Protein AF-A0A4T0UXB7-F1 (afdb_monomer_lite)

Structure (mmCIF, N/CA/C/O backbone):
data_AF-A0A4T0UXB7-F1
#
_entry.id   AF-A0A4T0UXB7-F1
#
loop_
_atom_site.group_PDB
_atom_site.id
_atom_site.type_symbol
_atom_site.label_atom_id
_atom_site.label_alt_id
_atom_site.label_comp_id
_atom_site.label_asym_id
_atom_site.label_entity_id
_atom_site.label_seq_id
_atom_site.pdbx_PDB_ins_code
_atom_site.Cartn_x
_atom_site.Cartn_y
_atom_site.Cartn_z
_atom_site.occupancy
_atom_site.B_iso_or_equiv
_atom_site.auth_seq_id
_atom_site.auth_comp_id
_atom_site.auth_asym_id
_atom_site.auth_atom_id
_atom_site.pdbx_PDB_model_num
ATOM 1 N N . MET A 1 1 ? 4.592 -19.552 -21.375 1.00 47.28 1 MET A N 1
ATOM 2 C CA . MET A 1 1 ? 4.824 -18.118 -21.089 1.00 47.28 1 MET A CA 1
ATOM 3 C C . MET A 1 1 ? 3.516 -17.371 -21.301 1.00 47.28 1 MET A C 1
ATOM 5 O O . MET A 1 1 ? 3.056 -17.375 -22.436 1.00 47.28 1 MET A O 1
ATOM 9 N N . PRO A 1 2 ? 2.851 -16.880 -20.234 1.00 45.44 2 PRO A N 1
ATOM 10 C CA . PRO A 1 2 ? 2.525 -15.444 -20.193 1.00 45.44 2 PRO A CA 1
ATOM 11 C C . PRO A 1 2 ? 2.318 -14.901 -18.752 1.00 45.44 2 PRO A C 1
ATOM 13 O O . PRO A 1 2 ? 1.207 -14.559 -18.364 1.00 45.44 2 PRO A O 1
ATOM 16 N N . LEU A 1 3 ? 3.371 -14.822 -17.933 1.00 46.00 3 LEU A N 1
ATOM 17 C CA . LEU A 1 3 ? 3.327 -14.115 -16.633 1.00 46.00 3 LEU A CA 1
ATOM 18 C C . LEU A 1 3 ? 3.992 -12.726 -16.695 1.00 46.00 3 LEU A C 1
ATOM 20 O O . LEU A 1 3 ? 3.664 -11.848 -15.905 1.00 46.00 3 LEU A O 1
ATOM 24 N N . CYS A 1 4 ? 4.844 -12.481 -17.695 1.00 43.25 4 CYS A N 1
ATOM 25 C CA . CYS A 1 4 ? 5.608 -11.235 -17.833 1.00 43.25 4 CYS A CA 1
ATOM 26 C C . CYS A 1 4 ? 4.783 -10.018 -18.296 1.00 43.25 4 CYS A C 1
ATOM 28 O O . CYS A 1 4 ? 5.273 -8.898 -18.224 1.00 43.25 4 CYS A O 1
ATOM 30 N N . LEU A 1 5 ? 3.538 -10.203 -18.748 1.00 38.72 5 LEU A N 1
ATOM 31 C CA . LEU A 1 5 ? 2.702 -9.112 -19.271 1.00 38.72 5 LEU A CA 1
ATOM 32 C C . LEU A 1 5 ? 1.787 -8.458 -18.226 1.00 38.72 5 LEU A C 1
ATOM 34 O O . LEU A 1 5 ? 1.265 -7.383 -18.486 1.00 38.72 5 LEU A O 1
ATOM 38 N N . ARG A 1 6 ? 1.601 -9.052 -17.040 1.00 50.66 6 ARG A N 1
ATOM 39 C CA . ARG A 1 6 ? 0.646 -8.524 -16.043 1.00 50.66 6 ARG A CA 1
ATOM 40 C C . ARG A 1 6 ? 1.186 -7.359 -15.212 1.00 50.66 6 ARG A C 1
ATOM 42 O O . ARG A 1 6 ? 0.409 -6.575 -14.688 1.00 50.66 6 ARG A O 1
ATOM 49 N N . VAL A 1 7 ? 2.505 -7.211 -15.124 1.00 49.81 7 VAL A N 1
ATOM 50 C CA . VAL A 1 7 ? 3.135 -6.288 -14.163 1.00 49.81 7 VAL A CA 1
ATOM 51 C C . VAL A 1 7 ? 3.379 -4.903 -14.770 1.00 49.81 7 VAL A C 1
ATOM 53 O O . VAL A 1 7 ? 3.290 -3.894 -14.078 1.00 49.81 7 VAL A O 1
ATOM 56 N N . LEU A 1 8 ? 3.598 -4.823 -16.085 1.00 43.84 8 LEU A N 1
ATOM 57 C CA . LEU A 1 8 ? 3.808 -3.553 -16.797 1.00 43.84 8 LEU A CA 1
ATOM 58 C C . LEU A 1 8 ? 2.511 -2.763 -17.058 1.00 43.84 8 LEU A C 1
ATOM 60 O O . LEU A 1 8 ? 2.559 -1.637 -17.544 1.00 43.84 8 LEU A O 1
ATOM 64 N N . LEU A 1 9 ? 1.351 -3.327 -16.712 1.00 46.00 9 LEU A N 1
ATOM 65 C CA . LEU A 1 9 ? 0.029 -2.758 -16.984 1.00 46.00 9 LEU A CA 1
ATOM 66 C C . LEU A 1 9 ? -0.631 -2.104 -15.764 1.00 46.00 9 LEU A C 1
ATOM 68 O O . LEU A 1 9 ? -1.806 -1.780 -15.828 1.00 46.00 9 LEU A O 1
ATOM 72 N N . VAL A 1 10 ? 0.063 -1.874 -14.649 1.00 49.47 10 VAL A N 1
ATOM 73 C CA . VAL A 1 10 ? -0.599 -1.241 -13.490 1.00 49.47 10 VAL A CA 1
ATOM 74 C C . VAL A 1 10 ? -0.512 0.288 -13.546 1.00 49.47 10 VAL A C 1
ATOM 76 O O . VAL A 1 10 ? -1.464 0.958 -13.174 1.00 49.47 10 VAL A O 1
ATOM 79 N N . THR A 1 11 ? 0.550 0.879 -14.103 1.00 48.69 11 THR A N 1
ATOM 80 C CA . THR A 1 11 ? 0.697 2.350 -14.160 1.00 48.69 11 THR A CA 1
ATOM 81 C C . THR A 1 11 ? 0.177 2.982 -15.455 1.00 48.69 11 THR A C 1
ATOM 83 O O . THR A 1 11 ? -0.347 4.092 -15.413 1.00 48.69 11 THR A O 1
ATOM 86 N N . GLY A 1 12 ? 0.249 2.281 -16.594 1.00 40.56 12 GLY A N 1
ATOM 87 C CA . GLY A 1 12 ? -0.284 2.759 -17.881 1.00 40.56 12 GLY A CA 1
ATOM 88 C C . GLY A 1 12 ? -1.765 2.436 -18.127 1.00 40.56 12 GLY A C 1
ATOM 89 O O . GLY A 1 12 ? -2.433 3.148 -18.873 1.00 40.56 12 GLY A O 1
ATOM 90 N N . LEU A 1 13 ? -2.307 1.393 -17.485 1.00 42.72 13 LEU A N 1
ATOM 91 C CA . LEU A 1 13 ? -3.689 0.943 -17.705 1.00 42.72 13 LEU A CA 1
ATOM 92 C C . LEU A 1 13 ? -4.706 1.585 -16.750 1.00 42.72 13 LEU A C 1
ATOM 94 O O . LEU A 1 13 ? -5.899 1.544 -17.031 1.00 42.72 13 LEU A O 1
ATOM 98 N N . LEU A 1 14 ? -4.270 2.249 -15.673 1.00 45.97 14 LEU A N 1
ATOM 99 C CA . LEU A 1 14 ? -5.169 3.018 -14.796 1.00 45.97 14 LEU A CA 1
ATOM 100 C C . LEU A 1 14 ? -5.826 4.218 -15.507 1.00 45.97 14 LEU A C 1
ATOM 102 O O . LEU A 1 14 ? -6.844 4.718 -15.035 1.00 45.97 14 LEU A O 1
ATOM 106 N N . ALA A 1 15 ? -5.279 4.660 -16.646 1.00 45.16 15 ALA A N 1
ATOM 107 C CA . ALA A 1 15 ? -5.849 5.724 -17.478 1.00 45.16 15 ALA A CA 1
ATOM 108 C C . ALA A 1 15 ? -6.762 5.213 -18.615 1.00 45.16 15 ALA A C 1
ATOM 110 O O . ALA A 1 15 ? -7.450 6.017 -19.241 1.00 45.16 15 ALA A O 1
ATOM 111 N N . ALA A 1 16 ? -6.772 3.902 -18.893 1.00 43.28 16 ALA A N 1
ATOM 112 C CA . ALA A 1 16 ? -7.475 3.303 -20.036 1.00 43.28 16 ALA A CA 1
ATOM 113 C C . ALA A 1 16 ? -8.444 2.165 -19.660 1.00 43.28 16 ALA A C 1
ATOM 115 O O . ALA A 1 16 ? -9.108 1.612 -20.536 1.00 43.28 16 ALA A O 1
ATOM 116 N N . LEU A 1 17 ? -8.556 1.814 -18.375 1.00 40.75 17 LEU A N 1
ATOM 117 C CA . LEU A 1 17 ? -9.583 0.892 -17.895 1.00 40.75 17 LEU A CA 1
ATOM 118 C C . LEU A 1 17 ? -10.962 1.571 -17.987 1.00 40.75 17 LEU A C 1
ATOM 120 O O . LEU A 1 17 ? -11.148 2.658 -17.431 1.00 40.75 17 LEU A O 1
ATOM 124 N N . PRO A 1 18 ? -11.944 0.970 -18.687 1.00 39.47 18 PRO A N 1
ATOM 125 C CA . PRO A 1 18 ? -13.293 1.509 -18.731 1.00 39.47 18 PRO A CA 1
ATOM 126 C C . PRO A 1 18 ? -13.839 1.586 -17.303 1.00 39.47 18 PRO A C 1
ATOM 128 O O . PRO A 1 18 ? -13.774 0.622 -16.546 1.00 39.47 18 PRO A O 1
ATOM 131 N N . ALA A 1 19 ? -14.393 2.742 -16.948 1.00 44.84 19 ALA A N 1
ATOM 132 C CA . ALA A 1 19 ? -14.916 3.089 -15.627 1.00 44.84 19 ALA A CA 1
ATOM 133 C C . ALA A 1 19 ? -16.183 2.297 -15.211 1.00 44.84 19 ALA A C 1
ATOM 135 O O . ALA A 1 19 ? -17.164 2.891 -14.767 1.00 44.8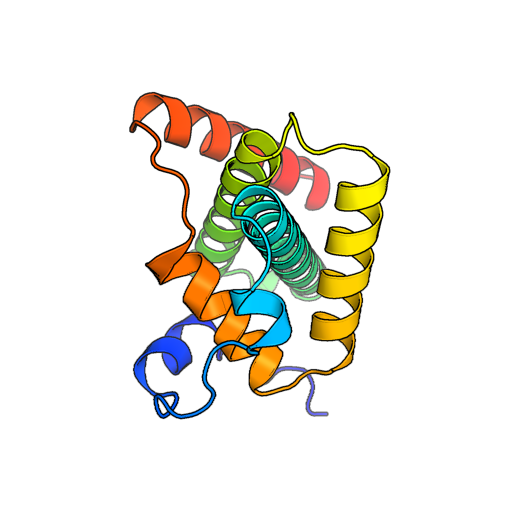4 19 ALA A O 1
ATOM 136 N N . ARG A 1 20 ? -16.223 0.972 -15.412 1.00 45.03 20 ARG A N 1
ATOM 137 C CA . ARG A 1 20 ? -17.450 0.160 -15.313 1.00 45.03 20 ARG A CA 1
ATOM 138 C C . ARG A 1 20 ? -17.427 -1.008 -14.332 1.00 45.03 20 ARG A C 1
ATOM 140 O O . ARG A 1 20 ? -18.492 -1.572 -14.108 1.00 45.03 20 ARG A O 1
ATOM 147 N N . ALA A 1 21 ? -16.308 -1.319 -13.683 1.00 54.66 21 ALA A N 1
ATOM 148 C CA . ALA A 1 21 ? -16.362 -2.084 -12.441 1.00 54.66 21 ALA A CA 1
ATOM 149 C C . ALA A 1 21 ? -16.473 -1.081 -11.288 1.00 54.66 21 ALA A C 1
ATOM 151 O O . ALA A 1 21 ? -15.508 -0.415 -10.914 1.00 54.66 21 ALA A O 1
ATOM 152 N N . GLY A 1 22 ? -17.693 -0.888 -10.782 1.00 63.94 22 GLY A N 1
ATOM 153 C CA . GLY A 1 22 ? -17.881 -0.160 -9.533 1.00 63.94 22 GLY A CA 1
ATOM 154 C C . GLY A 1 22 ? -17.127 -0.877 -8.416 1.00 63.94 22 GLY A C 1
ATOM 155 O O . GLY A 1 22 ? -17.040 -2.101 -8.411 1.00 63.94 22 GLY A O 1
ATOM 156 N N . VAL A 1 23 ? -16.585 -0.116 -7.466 1.00 73.88 23 VAL A N 1
ATOM 157 C CA . VAL A 1 23 ? -16.043 -0.687 -6.227 1.00 73.88 23 VAL A CA 1
ATOM 158 C C . VAL A 1 23 ? -17.093 -1.635 -5.630 1.00 73.88 23 VAL A C 1
ATOM 160 O O . VAL A 1 23 ? -18.240 -1.191 -5.494 1.00 73.88 23 VAL A O 1
ATOM 163 N N . PRO A 1 24 ? -16.745 -2.889 -5.273 1.00 81.25 24 PRO A N 1
ATOM 164 C CA . PRO A 1 24 ? -17.712 -3.851 -4.756 1.00 81.25 24 PRO A CA 1
ATOM 165 C C . PRO A 1 24 ? -18.549 -3.240 -3.634 1.00 81.25 24 PRO A C 1
ATOM 167 O O . PRO A 1 24 ? -18.005 -2.631 -2.708 1.00 81.25 24 PRO A O 1
ATOM 170 N N . SER A 1 25 ? -19.874 -3.384 -3.706 1.00 79.56 25 SER A N 1
ATOM 171 C CA . SER A 1 25 ? -20.793 -2.782 -2.729 1.00 79.56 25 SER A CA 1
ATOM 172 C C . SER A 1 25 ? -20.483 -3.242 -1.302 1.00 79.56 25 SER A C 1
ATOM 174 O O . SER A 1 25 ? -20.525 -2.433 -0.376 1.00 79.56 25 SER A O 1
ATOM 176 N N . ALA A 1 26 ? -20.074 -4.506 -1.146 1.00 83.50 26 ALA A N 1
ATOM 177 C CA . ALA A 1 26 ? -19.622 -5.077 0.117 1.00 83.50 26 ALA A CA 1
ATOM 178 C C . ALA A 1 26 ? -18.427 -4.315 0.708 1.00 83.50 26 ALA A C 1
ATOM 180 O O . ALA A 1 26 ? -18.443 -4.007 1.895 1.00 83.50 26 ALA A O 1
ATOM 181 N N . PHE A 1 27 ? -17.433 -3.947 -0.108 1.00 88.44 27 PHE A N 1
ATOM 182 C CA . PHE A 1 27 ? -16.299 -3.123 0.320 1.00 88.44 27 PHE A CA 1
ATOM 183 C C . PHE A 1 27 ? -16.708 -1.672 0.570 1.00 88.44 27 PHE A C 1
ATOM 185 O O . PHE A 1 27 ? -16.308 -1.062 1.561 1.00 88.44 27 PHE A O 1
ATOM 192 N N . ALA A 1 28 ? -17.539 -1.109 -0.308 1.00 86.31 28 ALA A N 1
ATOM 193 C CA . ALA A 1 28 ? -18.018 0.262 -0.192 1.00 86.31 28 ALA A CA 1
ATOM 194 C C . ALA A 1 28 ? -18.835 0.497 1.092 1.00 86.31 28 ALA A C 1
ATOM 196 O O . ALA A 1 28 ? -18.791 1.605 1.631 1.00 86.31 28 ALA A O 1
ATOM 197 N N . ALA A 1 29 ? -19.518 -0.526 1.610 1.00 88.88 29 ALA A N 1
ATOM 198 C CA . ALA A 1 29 ? -20.279 -0.469 2.856 1.00 88.88 29 ALA A CA 1
ATOM 199 C C . ALA A 1 29 ? -19.410 -0.524 4.130 1.00 88.88 29 ALA A C 1
ATOM 201 O O . ALA A 1 29 ? -19.883 -0.145 5.198 1.00 88.88 29 ALA A O 1
ATOM 202 N N . GLN A 1 30 ? -18.145 -0.951 4.035 1.00 91.06 30 GLN A N 1
ATOM 203 C CA . GLN A 1 30 ? -17.263 -1.089 5.199 1.00 91.06 30 GLN A CA 1
ATOM 204 C C . GLN A 1 30 ? -16.873 0.266 5.808 1.00 91.06 30 GLN A C 1
ATOM 206 O O . GLN A 1 30 ? -16.824 1.284 5.098 1.00 91.06 30 GLN A O 1
ATOM 211 N N . PRO A 1 31 ? -16.544 0.320 7.109 1.00 90.88 31 PRO A N 1
ATOM 212 C CA . PRO A 1 31 ? -16.071 1.551 7.727 1.00 90.88 31 PRO A CA 1
ATOM 213 C C . PRO A 1 31 ? -14.714 1.97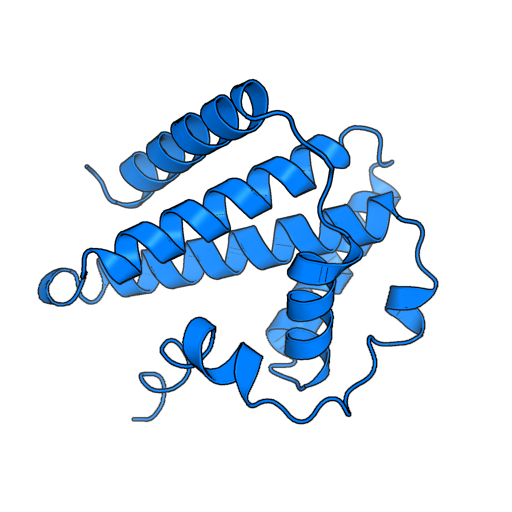4 7.133 1.00 90.88 31 PRO A C 1
ATOM 215 O O . PRO A 1 31 ? -13.939 1.155 6.636 1.00 90.88 31 PRO A O 1
ATOM 218 N N . LEU A 1 32 ? -14.414 3.276 7.165 1.00 90.06 32 LEU A N 1
ATOM 219 C CA . LEU A 1 32 ? -13.176 3.825 6.589 1.00 90.06 32 LEU A CA 1
ATOM 220 C C . LEU A 1 32 ? -11.884 3.139 7.089 1.00 90.06 32 LEU A C 1
ATOM 222 O O . LEU A 1 32 ? -11.046 2.837 6.241 1.00 90.06 32 LEU A O 1
ATOM 226 N N . PRO A 1 33 ? -11.720 2.827 8.390 1.00 91.25 33 PRO A N 1
ATOM 227 C CA . PRO A 1 33 ? -10.507 2.174 8.882 1.00 91.25 33 PRO A CA 1
ATOM 228 C C . PRO A 1 33 ? -10.311 0.776 8.277 1.00 91.25 33 PRO A C 1
ATOM 230 O O . PRO A 1 33 ? -9.196 0.395 7.936 1.00 91.25 33 PRO A O 1
ATOM 233 N N . PHE A 1 34 ? -11.400 0.029 8.056 1.00 93.06 34 PHE A N 1
ATOM 234 C CA . PHE A 1 34 ? -11.349 -1.258 7.359 1.00 93.06 34 PHE A CA 1
ATOM 235 C C . PHE A 1 34 ? -10.862 -1.076 5.917 1.00 93.06 34 PHE A C 1
ATOM 237 O O . PHE A 1 34 ? -9.935 -1.754 5.480 1.00 93.06 34 PHE A O 1
ATOM 244 N N . LYS A 1 35 ? -11.445 -0.117 5.183 1.00 93.06 35 LYS A N 1
ATOM 245 C CA . LYS A 1 35 ? -11.050 0.177 3.795 1.00 93.06 35 LYS A CA 1
ATOM 246 C C . LYS A 1 35 ? -9.577 0.553 3.703 1.00 93.06 35 LYS A C 1
ATOM 248 O O . LYS A 1 35 ? -8.873 0.048 2.838 1.00 93.06 35 LYS A O 1
ATOM 253 N N . GLN A 1 36 ? -9.108 1.409 4.610 1.00 93.19 36 GLN A N 1
ATOM 254 C CA . GLN A 1 36 ? -7.710 1.821 4.677 1.00 93.19 36 GLN A CA 1
ATOM 255 C C . GLN A 1 36 ? -6.784 0.643 4.991 1.00 93.19 36 GLN A C 1
ATOM 257 O O . GLN A 1 36 ? -5.717 0.555 4.390 1.00 93.19 36 GLN A O 1
ATOM 262 N N . ARG A 1 37 ? -7.207 -0.305 5.837 1.00 94.56 37 ARG A N 1
ATOM 263 C CA . ARG A 1 37 ? -6.406 -1.495 6.161 1.00 94.56 37 ARG A CA 1
ATOM 264 C C . ARG A 1 37 ? -6.252 -2.371 4.927 1.00 94.56 37 ARG A C 1
ATOM 266 O O . ARG A 1 37 ? -5.128 -2.716 4.584 1.00 94.56 37 ARG A O 1
ATOM 273 N N . VAL A 1 38 ? -7.355 -2.647 4.227 1.00 94.19 38 VAL A N 1
ATOM 274 C CA . VAL A 1 38 ? -7.339 -3.372 2.946 1.00 94.19 38 VAL A CA 1
ATOM 275 C C . VAL A 1 38 ? -6.414 -2.677 1.948 1.00 94.19 38 VAL A C 1
ATOM 277 O O . VAL A 1 38 ? -5.537 -3.324 1.392 1.00 94.19 38 VAL A O 1
ATOM 280 N N . CYS A 1 39 ? -6.538 -1.359 1.766 1.00 94.00 39 CYS A N 1
ATOM 281 C CA . CYS A 1 39 ? -5.656 -0.603 0.876 1.00 94.00 39 CYS A CA 1
ATOM 282 C C . CYS A 1 39 ? -4.172 -0.759 1.244 1.00 94.00 39 CYS A C 1
ATOM 284 O O . CYS A 1 39 ? -3.346 -0.979 0.362 1.00 94.00 39 CYS A O 1
ATOM 286 N N . GLY A 1 40 ? -3.838 -0.686 2.536 1.00 93.81 40 GLY A N 1
ATOM 287 C CA . GLY A 1 40 ? -2.473 -0.882 3.018 1.00 93.81 40 GLY A CA 1
ATOM 288 C C . GLY A 1 40 ? -1.929 -2.276 2.718 1.00 93.81 40 GLY A C 1
ATOM 289 O O . GLY A 1 40 ? -0.794 -2.398 2.263 1.00 93.81 40 GLY A O 1
ATOM 290 N N . MET A 1 41 ? -2.754 -3.311 2.900 1.00 94.38 41 MET A N 1
ATOM 291 C CA . MET A 1 41 ? -2.394 -4.697 2.585 1.00 94.38 41 MET A CA 1
ATOM 292 C C . MET A 1 41 ? -2.152 -4.900 1.084 1.00 94.38 41 MET A C 1
ATOM 294 O O . MET A 1 41 ? -1.107 -5.424 0.711 1.00 94.38 41 MET A O 1
ATOM 298 N N . LEU A 1 42 ? -3.050 -4.400 0.226 1.00 92.62 42 LEU A N 1
ATOM 299 C CA . LEU A 1 42 ? -2.908 -4.523 -1.231 1.00 92.62 42 LEU A CA 1
ATOM 300 C C . LEU A 1 42 ? -1.625 -3.841 -1.734 1.00 92.62 42 LEU A C 1
ATOM 302 O O . LEU A 1 42 ? -0.905 -4.387 -2.566 1.00 92.62 42 LEU A O 1
ATOM 306 N N . PHE A 1 43 ? -1.292 -2.652 -1.218 1.00 92.25 43 PHE A N 1
ATOM 307 C CA . PHE A 1 43 ? -0.044 -1.980 -1.595 1.00 92.25 43 PHE A CA 1
ATOM 308 C C . PHE A 1 43 ? 1.206 -2.678 -1.056 1.00 92.25 43 PHE A C 1
ATOM 310 O O . PHE A 1 43 ? 2.240 -2.665 -1.731 1.00 92.25 43 PHE A O 1
ATOM 317 N N . ALA A 1 44 ? 1.118 -3.306 0.119 1.00 90.94 44 ALA A N 1
ATOM 318 C CA . ALA A 1 44 ? 2.204 -4.115 0.655 1.00 90.94 44 ALA A CA 1
ATOM 319 C C . ALA A 1 44 ? 2.477 -5.333 -0.241 1.00 90.94 44 ALA A C 1
ATOM 321 O O . ALA A 1 44 ? 3.639 -5.584 -0.572 1.00 90.94 44 ALA A O 1
ATOM 322 N N . ASP A 1 45 ? 1.438 -6.041 -0.699 1.00 90.69 45 ASP A N 1
ATOM 323 C CA . ASP A 1 45 ? 1.623 -7.182 -1.600 1.00 90.69 45 ASP A CA 1
ATOM 324 C C . ASP A 1 45 ? 2.104 -6.751 -2.991 1.00 90.69 45 ASP A C 1
ATOM 326 O O . ASP A 1 45 ? 3.069 -7.324 -3.498 1.00 90.69 45 ASP A O 1
ATOM 330 N N . ILE A 1 46 ? 1.550 -5.679 -3.576 1.00 89.25 46 ILE A N 1
ATOM 331 C CA . ILE A 1 46 ? 2.062 -5.105 -4.836 1.00 89.25 46 ILE A CA 1
ATOM 332 C C . ILE A 1 46 ? 3.562 -4.805 -4.713 1.00 89.25 46 ILE A C 1
ATOM 334 O O . ILE A 1 46 ? 4.346 -5.178 -5.590 1.00 89.25 46 ILE A O 1
ATOM 338 N N . SER A 1 47 ? 3.978 -4.169 -3.615 1.00 88.19 47 SER A N 1
ATOM 339 C CA . SER A 1 47 ? 5.390 -3.883 -3.356 1.00 88.19 47 SER A CA 1
ATOM 340 C C . SER A 1 47 ? 6.213 -5.171 -3.255 1.00 88.19 47 SER A C 1
ATOM 342 O O . SER A 1 47 ? 7.268 -5.285 -3.882 1.00 88.19 47 SER A O 1
ATOM 344 N N . ALA A 1 48 ? 5.727 -6.174 -2.519 1.00 88.25 48 ALA A N 1
ATOM 345 C CA . ALA A 1 48 ? 6.401 -7.461 -2.373 1.00 88.25 48 ALA A CA 1
ATOM 346 C C . ALA A 1 48 ? 6.523 -8.211 -3.712 1.00 88.25 48 ALA A C 1
ATOM 348 O O . ALA A 1 48 ? 7.572 -8.784 -4.008 1.00 88.25 48 ALA A O 1
ATOM 349 N N . GLN A 1 49 ? 5.491 -8.187 -4.559 1.00 87.88 49 GLN A N 1
ATOM 350 C CA . GLN A 1 49 ? 5.528 -8.741 -5.914 1.00 87.88 49 GLN A CA 1
ATOM 351 C C . GLN A 1 49 ? 6.596 -8.057 -6.770 1.00 87.88 49 GLN A C 1
ATOM 353 O O . GLN A 1 49 ? 7.384 -8.737 -7.431 1.00 87.88 49 GLN A O 1
ATOM 358 N N . GLN A 1 50 ? 6.662 -6.725 -6.735 1.00 86.88 50 GLN A N 1
ATOM 359 C CA . GLN A 1 50 ? 7.655 -5.961 -7.488 1.00 86.88 50 GLN A CA 1
ATOM 360 C C . GLN A 1 50 ? 9.084 -6.257 -7.014 1.00 86.88 50 GLN A C 1
ATOM 362 O O . GLN A 1 50 ? 9.964 -6.471 -7.846 1.00 86.88 50 GLN A O 1
ATOM 367 N N . VAL A 1 51 ? 9.306 -6.381 -5.701 1.00 87.56 51 VAL A N 1
ATOM 368 C CA . VAL A 1 51 ? 10.584 -6.843 -5.129 1.00 87.56 51 VAL A CA 1
ATOM 369 C C . VAL A 1 51 ? 10.935 -8.248 -5.616 1.00 87.56 51 VAL A C 1
ATOM 371 O O . VAL A 1 51 ? 12.060 -8.481 -6.061 1.00 87.56 51 VAL A O 1
ATOM 374 N N . ARG A 1 52 ? 9.992 -9.202 -5.560 1.00 88.69 52 ARG A N 1
ATOM 375 C CA . ARG A 1 52 ? 10.218 -10.577 -6.043 1.00 88.69 52 ARG A CA 1
ATOM 376 C C . ARG A 1 52 ? 10.655 -10.577 -7.507 1.00 88.69 52 ARG A C 1
ATOM 378 O O . ARG A 1 52 ? 11.610 -11.264 -7.861 1.00 88.69 52 ARG A O 1
ATOM 385 N N . LEU A 1 53 ? 9.998 -9.775 -8.341 1.00 84.81 53 LEU A N 1
ATOM 386 C CA . LEU A 1 53 ? 10.331 -9.640 -9.758 1.00 84.81 53 LEU A CA 1
ATOM 387 C C . LEU A 1 53 ? 11.689 -8.975 -9.983 1.00 84.81 53 LEU A C 1
ATOM 389 O O . LEU A 1 53 ? 12.444 -9.439 -10.838 1.00 84.81 53 LEU A O 1
ATOM 393 N N . ALA A 1 54 ? 12.020 -7.943 -9.202 1.00 86.50 54 ALA A N 1
ATOM 394 C CA . ALA A 1 54 ? 13.321 -7.283 -9.238 1.00 86.50 54 ALA A CA 1
ATOM 395 C C . ALA A 1 54 ? 14.454 -8.255 -8.879 1.00 86.50 54 ALA A C 1
ATOM 397 O O . ALA A 1 54 ? 15.457 -8.314 -9.584 1.00 86.50 54 ALA A O 1
ATOM 398 N N . ARG A 1 55 ? 14.266 -9.088 -7.847 1.00 85.44 55 ARG A N 1
ATOM 399 C CA . ARG A 1 55 ? 15.221 -10.146 -7.474 1.00 85.44 55 ARG A CA 1
ATOM 400 C C . ARG A 1 55 ? 15.400 -11.197 -8.568 1.00 85.44 55 ARG A C 1
ATOM 402 O O . ARG A 1 55 ? 16.504 -11.690 -8.766 1.00 85.44 55 ARG A O 1
ATOM 409 N N . GLN A 1 56 ? 14.327 -11.553 -9.272 1.00 86.44 56 GLN A N 1
ATOM 410 C CA . GLN A 1 56 ? 14.383 -12.524 -10.370 1.00 86.44 56 GLN A CA 1
ATOM 411 C C . GLN A 1 56 ? 15.015 -11.943 -11.643 1.00 86.44 56 GLN A C 1
ATOM 413 O O . GLN A 1 56 ? 15.576 -12.692 -12.438 1.00 86.44 56 GLN A O 1
ATOM 418 N N . ASN A 1 57 ? 14.932 -10.624 -11.844 1.00 84.75 57 ASN A N 1
ATOM 419 C CA . ASN A 1 57 ? 15.379 -9.948 -13.062 1.00 84.75 57 ASN A CA 1
ATOM 420 C C . ASN A 1 57 ? 16.170 -8.662 -12.740 1.00 84.75 57 ASN A C 1
ATOM 422 O O . ASN A 1 57 ? 15.789 -7.580 -13.193 1.00 84.75 57 ASN A O 1
ATOM 426 N N . PRO A 1 58 ? 17.290 -8.740 -11.994 1.00 81.50 58 PRO A N 1
ATOM 427 C CA . PRO A 1 58 ? 17.989 -7.551 -11.497 1.00 81.50 58 PRO A CA 1
ATOM 428 C C . PRO A 1 58 ? 18.538 -6.676 -12.631 1.00 81.50 58 PRO A C 1
ATOM 430 O O . PRO A 1 58 ? 18.507 -5.452 -12.543 1.00 81.50 58 PRO A O 1
ATOM 433 N N . ALA A 1 59 ? 18.955 -7.292 -13.743 1.00 81.00 59 ALA A N 1
ATOM 434 C CA . ALA A 1 59 ? 19.425 -6.589 -14.938 1.00 81.00 59 ALA A CA 1
ATOM 435 C C . ALA A 1 59 ? 18.332 -5.757 -15.639 1.00 81.00 59 ALA A C 1
ATOM 437 O O . ALA A 1 59 ? 18.651 -4.897 -16.455 1.00 81.00 59 ALA A O 1
ATOM 438 N N . GLN A 1 60 ? 17.053 -6.004 -15.335 1.00 77.88 60 GLN A N 1
ATOM 439 C CA . GLN A 1 60 ? 15.912 -5.270 -15.891 1.00 77.88 60 GLN A CA 1
ATOM 440 C C . GLN A 1 60 ? 15.348 -4.231 -14.915 1.00 77.88 60 GLN A C 1
ATOM 442 O O . GLN A 1 60 ? 14.379 -3.550 -15.247 1.00 77.88 60 GLN A O 1
ATOM 447 N N . MET A 1 61 ? 15.937 -4.084 -13.722 1.00 81.62 61 MET A N 1
ATOM 448 C CA . MET A 1 61 ? 15.460 -3.131 -12.725 1.00 81.62 61 MET A CA 1
ATOM 449 C C . MET A 1 61 ? 15.768 -1.693 -13.162 1.00 81.62 61 MET A C 1
ATOM 451 O O . MET A 1 61 ? 16.850 -1.157 -12.917 1.00 81.62 61 MET A O 1
ATOM 455 N N . SER A 1 62 ? 14.789 -1.057 -13.805 1.00 84.00 62 SER A N 1
ATOM 456 C CA . SER A 1 62 ? 14.864 0.345 -14.214 1.00 84.00 62 SER A CA 1
ATOM 457 C C . SER A 1 62 ? 14.650 1.303 -13.035 1.00 84.00 62 SER A C 1
ATOM 459 O O . SER A 1 62 ? 14.114 0.932 -11.985 1.00 84.00 62 SER A O 1
ATOM 461 N N . GL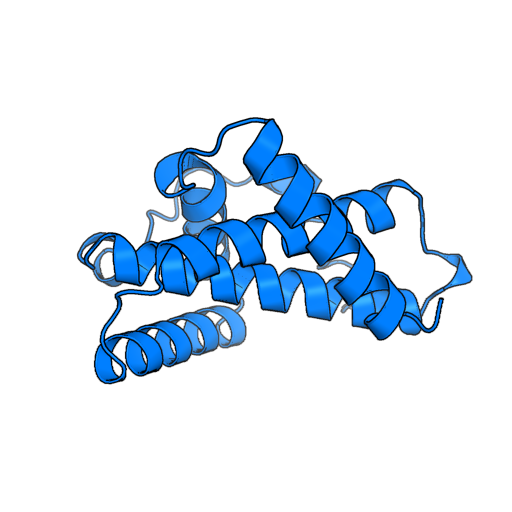Y A 1 63 ? 15.031 2.573 -13.216 1.00 84.12 63 GLY A N 1
ATOM 462 C CA . GLY A 1 63 ? 14.727 3.632 -12.247 1.00 84.12 63 GLY A CA 1
ATOM 463 C C . GLY A 1 63 ? 13.222 3.788 -11.989 1.00 84.12 63 GLY A C 1
ATOM 464 O O . GLY A 1 63 ? 12.816 4.009 -10.850 1.00 84.12 63 GLY A O 1
ATOM 465 N N . ASP A 1 64 ? 12.391 3.580 -13.013 1.00 84.81 64 ASP A N 1
ATOM 466 C CA . ASP A 1 64 ? 10.932 3.639 -12.892 1.00 84.81 64 ASP A CA 1
ATOM 467 C C . ASP A 1 64 ? 10.365 2.479 -12.070 1.00 84.81 64 ASP A C 1
ATOM 469 O O . ASP A 1 64 ? 9.462 2.693 -11.264 1.00 84.81 64 ASP A O 1
ATOM 473 N N . MET A 1 65 ? 10.923 1.268 -12.202 1.00 84.31 65 MET A N 1
ATOM 474 C CA . MET A 1 65 ? 10.541 0.133 -11.351 1.00 84.31 65 MET A CA 1
ATOM 475 C C . MET A 1 65 ? 10.898 0.398 -9.888 1.00 84.31 65 MET A C 1
ATOM 477 O O . MET A 1 65 ? 10.051 0.219 -9.016 1.00 84.31 65 MET A O 1
ATOM 481 N N . ARG A 1 66 ? 12.109 0.906 -9.615 1.00 85.50 66 ARG A N 1
ATOM 482 C CA . ARG A 1 66 ? 12.509 1.298 -8.251 1.00 85.50 66 ARG A CA 1
ATOM 483 C C . ARG A 1 66 ? 11.582 2.377 -7.680 1.00 85.50 66 ARG A C 1
ATOM 485 O O . ARG A 1 66 ? 11.203 2.312 -6.513 1.00 85.50 66 ARG A O 1
ATOM 492 N N . LYS A 1 67 ? 11.187 3.357 -8.499 1.00 87.56 67 LYS A N 1
ATOM 493 C CA . LYS A 1 67 ? 10.240 4.406 -8.101 1.00 87.56 67 LYS A CA 1
ATOM 494 C C . LYS A 1 67 ? 8.852 3.836 -7.806 1.00 87.56 67 LYS A C 1
ATOM 496 O O . LYS A 1 67 ? 8.261 4.221 -6.803 1.00 87.56 67 LYS A O 1
ATOM 501 N N . ALA A 1 68 ? 8.349 2.928 -8.640 1.00 85.75 68 ALA A N 1
ATOM 502 C CA . ALA A 1 68 ? 7.062 2.273 -8.425 1.00 85.75 68 ALA A CA 1
ATOM 503 C C . ALA A 1 68 ? 7.049 1.474 -7.113 1.00 85.75 68 ALA A C 1
ATOM 505 O O . ALA A 1 68 ? 6.121 1.646 -6.326 1.00 85.75 68 ALA A O 1
ATOM 506 N N . MET A 1 69 ? 8.120 0.719 -6.841 1.00 88.81 69 MET A N 1
ATOM 507 C CA . MET A 1 69 ? 8.312 -0.026 -5.591 1.00 88.81 69 MET A CA 1
ATOM 508 C C . MET A 1 69 ? 8.285 0.886 -4.375 1.00 88.81 69 MET A C 1
ATOM 510 O O . MET A 1 69 ? 7.561 0.627 -3.414 1.00 88.81 69 MET A O 1
ATOM 514 N N . LEU A 1 70 ? 9.044 1.984 -4.432 1.00 90.62 70 LEU A N 1
ATOM 515 C CA . LEU A 1 70 ? 9.074 2.964 -3.356 1.00 90.62 70 LEU A CA 1
ATOM 516 C C . LEU A 1 70 ? 7.690 3.573 -3.125 1.00 90.62 70 LEU A C 1
ATOM 518 O O . LEU A 1 70 ? 7.246 3.658 -1.987 1.00 90.62 70 LEU A O 1
ATOM 522 N N . MET A 1 71 ? 6.985 3.947 -4.194 1.00 90.44 71 MET A N 1
ATOM 523 C CA . MET A 1 71 ? 5.639 4.504 -4.084 1.00 90.44 71 MET A CA 1
ATOM 524 C C . MET A 1 71 ? 4.655 3.510 -3.459 1.00 90.44 71 MET A C 1
ATOM 526 O O . MET A 1 71 ? 3.942 3.897 -2.538 1.00 90.44 71 MET A O 1
ATOM 530 N N . SER A 1 72 ? 4.626 2.243 -3.892 1.00 90.81 72 SER A N 1
ATOM 531 C CA . SER A 1 72 ? 3.733 1.240 -3.291 1.00 90.81 72 SER A CA 1
ATOM 532 C C . SER A 1 72 ? 4.078 0.950 -1.831 1.00 90.81 72 SER A C 1
ATOM 534 O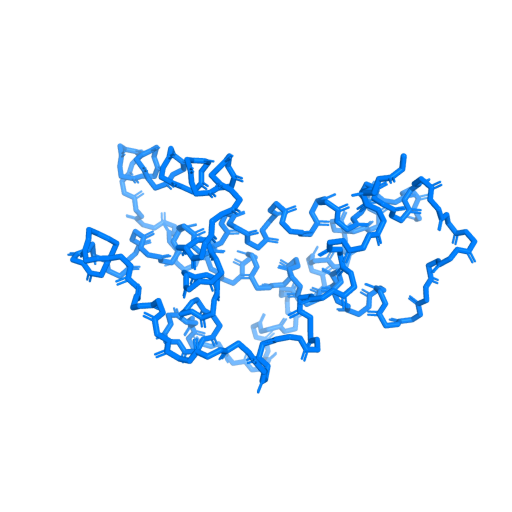 O . SER A 1 72 ? 3.176 0.901 -1.001 1.00 90.81 72 SER A O 1
ATOM 536 N N . ALA A 1 73 ? 5.364 0.830 -1.488 1.00 90.50 73 ALA A N 1
ATOM 537 C CA . ALA A 1 73 ? 5.795 0.633 -0.105 1.00 90.50 73 ALA A CA 1
ATOM 538 C C . ALA A 1 73 ? 5.405 1.824 0.789 1.00 90.50 73 ALA A C 1
ATOM 540 O O . ALA A 1 73 ? 4.881 1.635 1.885 1.00 90.50 73 ALA A O 1
ATOM 541 N N . THR A 1 74 ? 5.592 3.058 0.310 1.00 92.94 74 THR A N 1
ATOM 542 C CA . THR A 1 74 ? 5.180 4.265 1.036 1.00 92.94 74 THR A CA 1
ATOM 543 C C . THR A 1 74 ? 3.663 4.327 1.229 1.00 92.94 74 THR A C 1
ATOM 545 O O . THR A 1 74 ? 3.211 4.619 2.334 1.00 92.94 74 THR A O 1
ATOM 548 N N . GLU A 1 75 ? 2.861 4.037 0.198 1.00 92.38 75 GLU A N 1
ATOM 549 C CA . GLU A 1 75 ? 1.396 4.012 0.333 1.00 92.38 75 GLU A CA 1
ATOM 550 C C . GLU A 1 75 ? 0.956 2.946 1.341 1.00 92.38 75 GLU A C 1
ATOM 552 O O . GLU A 1 75 ? 0.131 3.238 2.205 1.00 92.38 75 GLU A O 1
ATOM 557 N N . ALA A 1 76 ? 1.548 1.747 1.297 1.00 93.06 76 ALA A N 1
ATOM 558 C CA . ALA A 1 76 ? 1.262 0.690 2.261 1.00 93.06 76 ALA A CA 1
ATOM 559 C C . ALA A 1 76 ? 1.448 1.181 3.703 1.00 93.06 76 ALA A C 1
ATOM 561 O O . ALA A 1 76 ? 0.533 1.065 4.517 1.00 93.06 76 ALA A O 1
ATOM 562 N N . LEU A 1 77 ? 2.590 1.803 4.005 1.00 91.88 77 LEU A N 1
ATOM 563 C CA . LEU A 1 77 ? 2.876 2.324 5.343 1.00 91.88 77 LEU A CA 1
ATOM 564 C C . LEU A 1 77 ? 1.890 3.419 5.770 1.00 91.88 77 LEU A C 1
ATOM 566 O O . LEU A 1 77 ? 1.355 3.347 6.876 1.00 91.88 77 LEU A O 1
ATOM 570 N N . ILE A 1 78 ? 1.590 4.379 4.886 1.00 92.88 78 ILE A N 1
ATOM 571 C CA . ILE A 1 78 ? 0.619 5.455 5.154 1.00 92.88 78 ILE A CA 1
ATOM 572 C C . ILE A 1 78 ? -0.752 4.874 5.522 1.00 92.88 78 ILE A C 1
ATOM 574 O O . ILE A 1 78 ? -1.400 5.324 6.469 1.00 92.88 78 ILE A O 1
ATOM 578 N N . PHE A 1 79 ? -1.215 3.880 4.766 1.00 92.81 79 PHE A N 1
ATOM 579 C CA . PHE A 1 79 ? -2.506 3.246 5.003 1.00 92.81 79 PHE A CA 1
ATOM 580 C C . PHE A 1 79 ? -2.522 2.405 6.280 1.00 92.81 79 PHE A C 1
ATOM 582 O O . PHE A 1 79 ? -3.484 2.480 7.042 1.00 92.81 79 PHE A O 1
ATOM 589 N N . LEU A 1 80 ? -1.476 1.617 6.536 1.00 88.31 80 LEU A N 1
ATOM 590 C CA . LEU A 1 80 ? -1.419 0.745 7.707 1.00 88.31 80 LEU A CA 1
ATOM 591 C C . LEU A 1 80 ? -1.329 1.555 9.006 1.00 88.31 80 LEU A C 1
ATOM 593 O O . LEU A 1 80 ? -2.043 1.241 9.960 1.00 88.31 80 LEU A O 1
ATOM 597 N N . GLU A 1 81 ? -0.542 2.631 9.031 1.00 90.44 81 GLU A N 1
ATOM 598 C CA . GLU A 1 81 ? -0.427 3.520 10.193 1.00 90.44 81 GLU A CA 1
ATOM 599 C C . GLU A 1 81 ? -1.755 4.241 10.493 1.00 90.44 81 GLU A C 1
ATOM 601 O O . GLU A 1 81 ? -2.182 4.293 11.649 1.00 90.44 81 GLU A O 1
ATOM 606 N N . ALA A 1 82 ? -2.505 4.648 9.462 1.00 85.38 82 ALA A N 1
ATOM 607 C CA . ALA A 1 82 ? -3.845 5.224 9.616 1.00 85.38 82 ALA A CA 1
ATOM 608 C C . ALA A 1 82 ? -4.889 4.261 10.228 1.00 85.38 82 ALA A C 1
ATOM 610 O O . ALA A 1 82 ? -5.990 4.691 10.569 1.00 85.38 82 ALA A O 1
ATOM 611 N N . THR A 1 83 ? -4.558 2.975 10.390 1.00 85.81 83 THR A N 1
ATOM 612 C CA . THR A 1 83 ? -5.461 1.932 10.914 1.00 85.81 83 THR A CA 1
ATOM 613 C C . THR A 1 83 ? -5.028 1.358 12.257 1.00 85.81 83 THR A C 1
ATOM 615 O O . THR A 1 83 ? -5.598 0.368 12.712 1.00 85.81 83 THR A O 1
ATOM 618 N N . GLY A 1 84 ? -4.052 1.983 12.927 1.00 73.62 84 GLY A N 1
ATOM 619 C CA . GLY A 1 84 ? -3.500 1.497 14.198 1.00 73.62 84 GLY A CA 1
ATOM 620 C C . GLY A 1 84 ? -4.527 1.291 15.324 1.00 73.62 84 GLY A C 1
ATOM 621 O O . GLY A 1 84 ? -4.291 0.479 16.213 1.00 73.62 84 GLY A O 1
ATOM 622 N N . TYR A 1 85 ? -5.682 1.961 15.263 1.00 79.62 85 TYR A N 1
ATOM 623 C CA . TYR A 1 85 ? -6.785 1.842 16.229 1.00 79.62 85 TYR A CA 1
ATOM 624 C C . TYR A 1 85 ? -7.845 0.789 15.860 1.00 79.62 85 TYR A C 1
ATOM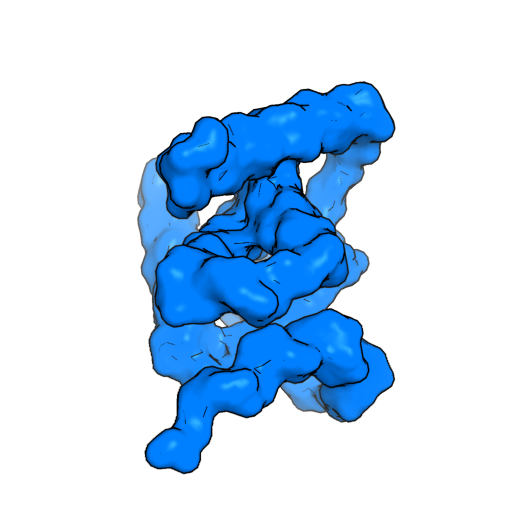 626 O O . TYR A 1 85 ? -8.836 0.649 16.574 1.00 79.62 85 TYR A O 1
ATOM 634 N N . LEU A 1 86 ? -7.688 0.076 14.740 1.00 83.12 86 LEU A N 1
ATOM 635 C CA . LEU A 1 86 ? -8.624 -0.972 14.340 1.00 83.12 86 LEU A CA 1
ATOM 636 C C . LEU A 1 86 ? -8.541 -2.153 15.320 1.00 83.12 86 LEU A C 1
ATOM 638 O O . LEU A 1 86 ? -7.449 -2.620 15.644 1.00 83.12 86 LEU A O 1
ATOM 642 N N . GLU A 1 87 ? -9.688 -2.651 15.778 1.00 86.19 87 GLU A N 1
ATOM 643 C CA . GLU A 1 87 ? -9.738 -3.837 16.637 1.00 86.19 87 GLU A CA 1
ATOM 644 C C . GLU A 1 87 ? -9.183 -5.071 15.917 1.00 86.19 87 GLU A C 1
ATOM 646 O O . GLU A 1 87 ? -9.342 -5.225 14.704 1.00 86.19 87 GLU A O 1
ATOM 651 N N . GLU A 1 88 ? -8.578 -5.987 16.672 1.00 86.8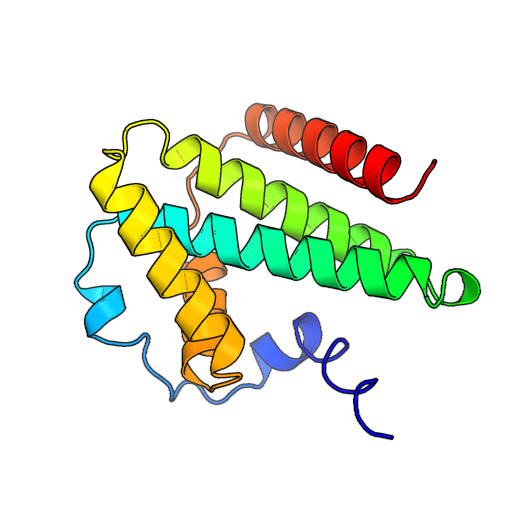8 88 GLU A N 1
ATOM 652 C CA . GLU A 1 88 ? -7.863 -7.141 16.115 1.00 86.88 88 GLU A CA 1
ATOM 653 C C . GLU A 1 88 ? -8.750 -8.031 15.236 1.00 86.88 88 GLU A C 1
ATOM 655 O O . GLU A 1 88 ? -8.353 -8.452 14.152 1.00 86.88 88 GLU A O 1
ATOM 660 N N . HIS A 1 89 ? -10.004 -8.236 15.645 1.00 86.12 89 HIS A N 1
ATOM 661 C CA . HIS A 1 89 ? -10.970 -8.981 14.842 1.00 86.12 89 HIS A CA 1
ATOM 662 C C . HIS A 1 89 ? -11.242 -8.308 13.488 1.00 86.12 89 HIS A C 1
ATOM 664 O O . HIS A 1 89 ? -11.294 -8.973 12.455 1.00 86.12 89 HIS A O 1
ATOM 670 N N . SER A 1 90 ? -11.367 -6.980 13.478 1.00 87.56 90 SER A N 1
ATOM 671 C CA . SER A 1 90 ? -11.600 -6.212 12.253 1.00 87.56 90 SER A CA 1
ATOM 672 C C . SER A 1 90 ? -10.361 -6.167 11.355 1.00 87.56 90 SER A C 1
ATOM 674 O O . SER A 1 90 ? -10.501 -6.150 10.132 1.00 87.56 90 SER A O 1
ATOM 676 N N . LYS A 1 91 ? -9.151 -6.197 11.932 1.00 88.38 91 LYS A N 1
ATOM 677 C CA . LYS A 1 91 ? -7.906 -6.357 11.164 1.00 88.38 91 LYS A CA 1
ATOM 678 C C . LYS A 1 91 ? -7.875 -7.699 10.445 1.00 88.38 91 LYS A C 1
ATOM 680 O O . LYS A 1 91 ? -7.684 -7.712 9.235 1.00 88.38 91 LYS A O 1
ATOM 685 N N . ALA A 1 92 ? -8.147 -8.793 11.157 1.00 90.75 92 ALA A N 1
ATOM 686 C CA . ALA A 1 92 ? -8.164 -10.132 10.571 1.00 90.75 92 ALA A CA 1
ATOM 687 C C . ALA A 1 92 ? -9.191 -10.247 9.429 1.00 90.75 92 ALA A C 1
ATOM 689 O O . ALA A 1 92 ? -8.904 -10.830 8.386 1.00 90.75 92 ALA A O 1
ATOM 690 N N . GLN A 1 93 ? -10.372 -9.638 9.583 1.00 92.75 93 GLN A N 1
ATOM 691 C CA . GLN A 1 93 ? -11.361 -9.581 8.502 1.00 92.75 93 GLN A CA 1
ATOM 692 C C . GLN A 1 93 ? -10.866 -8.778 7.290 1.00 92.75 93 GLN A C 1
ATOM 694 O O . GLN A 1 93 ? -11.069 -9.203 6.153 1.00 92.75 93 GLN A O 1
ATOM 699 N N . ALA A 1 94 ? -10.223 -7.628 7.510 1.00 92.31 94 ALA A N 1
ATOM 700 C CA . ALA A 1 94 ? -9.668 -6.815 6.429 1.00 92.31 94 ALA A CA 1
ATOM 701 C C . ALA A 1 94 ? -8.548 -7.552 5.680 1.00 92.31 94 ALA A C 1
ATOM 703 O O . ALA A 1 94 ? -8.479 -7.488 4.456 1.00 92.31 94 ALA A O 1
ATOM 704 N N . GLU A 1 95 ? -7.702 -8.285 6.399 1.00 93.31 95 GLU A N 1
ATOM 705 C CA . GLU A 1 95 ? -6.635 -9.102 5.817 1.00 93.31 95 GLU A CA 1
ATOM 706 C C . GLU A 1 95 ? -7.196 -10.258 4.987 1.00 93.31 95 GLU A C 1
ATOM 708 O O . GLU A 1 95 ? -6.796 -10.431 3.837 1.00 93.31 95 GLU A O 1
ATOM 713 N N . ALA A 1 96 ? -8.188 -10.983 5.514 1.00 91.50 96 ALA A N 1
ATOM 714 C CA . ALA A 1 96 ? -8.873 -12.037 4.769 1.00 91.50 96 ALA A CA 1
ATOM 715 C C . ALA A 1 96 ? -9.542 -11.494 3.495 1.00 91.50 96 ALA A C 1
ATOM 717 O O . ALA A 1 96 ? -9.481 -12.123 2.441 1.00 91.50 96 ALA A O 1
ATOM 718 N N . TYR A 1 97 ? -10.143 -10.303 3.574 1.00 92.25 97 TYR A N 1
ATOM 719 C CA . TYR A 1 97 ? -10.751 -9.649 2.419 1.00 92.25 97 TYR A CA 1
ATOM 720 C C . TYR A 1 97 ? -9.712 -9.232 1.368 1.00 92.25 97 TYR A C 1
ATOM 722 O O . TYR A 1 97 ? -9.926 -9.454 0.178 1.00 92.25 97 TYR A O 1
ATOM 730 N N . ALA A 1 98 ? -8.583 -8.650 1.787 1.00 92.06 98 ALA A N 1
ATOM 731 C CA . ALA A 1 98 ? -7.496 -8.279 0.880 1.00 92.06 98 ALA A CA 1
ATOM 732 C C . ALA A 1 98 ? -6.932 -9.508 0.150 1.00 92.06 98 ALA A C 1
ATOM 734 O O . ALA A 1 98 ? -6.781 -9.481 -1.069 1.00 92.06 98 ALA A O 1
ATOM 735 N N . HIS A 1 99 ? -6.724 -10.607 0.877 1.00 91.06 99 HIS A N 1
ATOM 736 C CA . HIS A 1 99 ? -6.232 -11.851 0.298 1.00 91.06 99 HIS A CA 1
ATOM 737 C C . HIS A 1 99 ? -7.208 -12.442 -0.730 1.00 91.06 99 HIS A C 1
ATOM 739 O O . HIS A 1 99 ? -6.807 -12.792 -1.837 1.00 91.06 99 HIS A O 1
ATOM 745 N N . ALA A 1 100 ? -8.508 -12.463 -0.415 1.00 88.62 100 ALA A N 1
ATOM 746 C CA . ALA A 1 100 ? -9.535 -12.935 -1.344 1.00 88.62 100 ALA A CA 1
ATOM 747 C C . ALA A 1 100 ? -9.594 -12.103 -2.643 1.00 88.62 100 ALA A C 1
ATOM 749 O O . ALA A 1 100 ? -9.843 -12.649 -3.719 1.00 88.62 100 ALA A O 1
ATOM 750 N N . LEU A 1 101 ? -9.342 -10.789 -2.567 1.00 87.00 101 LEU A N 1
ATOM 751 C CA . LEU A 1 101 ? -9.244 -9.939 -3.758 1.00 87.00 101 LEU A CA 1
ATOM 752 C C . LEU A 1 101 ? -8.029 -10.294 -4.626 1.00 87.00 101 LEU A C 1
ATOM 754 O O . LEU A 1 101 ? -8.150 -10.329 -5.850 1.00 87.00 101 LEU A O 1
ATOM 758 N N . GLU A 1 102 ? -6.870 -10.538 -4.011 1.00 83.94 102 GLU A N 1
ATOM 759 C CA . GLU A 1 102 ? -5.631 -10.892 -4.717 1.00 83.94 102 GLU A CA 1
ATOM 760 C C . GLU A 1 102 ? -5.749 -12.235 -5.445 1.00 83.94 102 GLU A C 1
ATOM 762 O O . GLU A 1 102 ? -5.391 -12.336 -6.622 1.00 83.94 102 GLU A O 1
ATOM 767 N N . GLU A 1 103 ? -6.306 -13.251 -4.781 1.00 82.50 103 GLU A N 1
ATOM 768 C CA . GLU A 1 103 ? -6.528 -14.575 -5.372 1.00 82.50 103 GLU A CA 1
ATOM 769 C C . GLU A 1 103 ? -7.478 -14.523 -6.580 1.00 82.50 103 GLU A C 1
ATOM 771 O O . GLU A 1 103 ? -7.336 -15.303 -7.525 1.00 82.50 103 GLU A O 1
ATOM 776 N N . GLY A 1 104 ? -8.422 -13.577 -6.580 1.00 68.12 104 GLY A N 1
ATOM 777 C CA . GLY A 1 104 ? -9.444 -13.444 -7.614 1.00 68.12 104 GLY A CA 1
ATOM 778 C C . GLY A 1 104 ? -8.960 -12.895 -8.960 1.00 68.12 104 GLY A C 1
ATOM 779 O O . GLY A 1 104 ? -9.695 -13.041 -9.936 1.00 68.12 104 GLY A O 1
ATOM 780 N N . ALA A 1 105 ? -7.773 -12.265 -9.038 1.00 60.78 105 ALA A N 1
ATOM 781 C CA . ALA A 1 105 ? -7.228 -11.583 -10.229 1.00 60.78 105 ALA A CA 1
ATOM 782 C C . ALA A 1 105 ? -8.310 -10.922 -11.121 1.00 60.78 105 ALA A C 1
ATOM 784 O O . ALA A 1 105 ? -8.321 -11.095 -12.345 1.00 60.78 105 ALA A O 1
ATOM 785 N N . SER A 1 106 ? -9.250 -10.216 -10.485 1.00 74.56 106 SER A N 1
ATOM 786 C CA . SER A 1 106 ? -10.523 -9.797 -11.075 1.00 74.56 106 SER A CA 1
ATOM 787 C C . SER A 1 106 ? -10.588 -8.286 -11.305 1.00 74.56 106 SER A C 1
ATOM 789 O O . SER A 1 106 ? -9.809 -7.506 -10.749 1.00 74.56 106 SER A O 1
ATOM 791 N N . ASP A 1 107 ? -11.572 -7.847 -12.092 1.00 80.00 107 ASP A N 1
ATOM 792 C CA . ASP A 1 107 ? -11.899 -6.424 -12.249 1.00 80.00 107 ASP A CA 1
ATOM 793 C C . ASP A 1 107 ? -12.196 -5.745 -10.896 1.00 80.00 107 ASP A C 1
ATOM 795 O O . ASP A 1 107 ? -11.967 -4.545 -10.733 1.00 80.00 107 ASP A O 1
ATOM 799 N N . GLU A 1 108 ? -12.648 -6.511 -9.896 1.00 82.50 108 GLU A N 1
ATOM 800 C CA . GLU A 1 108 ? -12.901 -6.022 -8.539 1.00 82.50 108 GLU A CA 1
ATOM 801 C C . GLU A 1 108 ? -11.611 -5.633 -7.815 1.00 82.50 108 GLU A C 1
ATOM 803 O O . GLU A 1 108 ? -11.567 -4.572 -7.190 1.00 82.50 108 GLU A O 1
ATOM 808 N N . TYR A 1 109 ? -10.548 -6.436 -7.940 1.00 84.94 109 TYR A N 1
ATOM 809 C CA . TYR A 1 109 ? -9.230 -6.101 -7.397 1.00 84.94 109 TYR A CA 1
ATOM 810 C C . TYR A 1 109 ? -8.743 -4.761 -7.962 1.00 84.94 109 TYR A C 1
ATOM 812 O O . TYR A 1 109 ? -8.405 -3.846 -7.208 1.00 84.94 109 TYR A O 1
ATOM 820 N N . MET A 1 110 ? -8.799 -4.599 -9.289 1.00 84.44 110 MET A N 1
ATOM 821 C CA . MET A 1 110 ? -8.372 -3.360 -9.948 1.00 84.44 110 MET A CA 1
ATOM 822 C C . MET A 1 110 ? -9.229 -2.158 -9.526 1.00 84.44 110 MET A C 1
ATOM 824 O O . MET A 1 110 ? -8.688 -1.082 -9.258 1.00 84.44 110 MET A O 1
ATOM 828 N N . ALA A 1 111 ? -10.548 -2.337 -9.401 1.00 86.94 111 ALA A N 1
ATOM 829 C CA . ALA A 1 111 ? -11.458 -1.289 -8.941 1.00 86.94 111 ALA A CA 1
ATOM 830 C C . ALA A 1 111 ? -11.169 -0.857 -7.492 1.00 86.94 111 ALA A C 1
ATOM 832 O O . ALA A 1 111 ? -11.199 0.338 -7.182 1.00 86.94 111 ALA A O 1
ATOM 833 N N . VAL A 1 112 ? -10.862 -1.806 -6.600 1.00 89.31 112 VAL A N 1
ATOM 834 C CA . VAL A 1 112 ? -10.508 -1.515 -5.203 1.00 89.31 112 VAL A CA 1
ATOM 835 C C . VAL A 1 112 ? -9.163 -0.796 -5.120 1.00 89.31 112 VAL A C 1
ATOM 837 O O . VAL A 1 112 ? -9.093 0.255 -4.482 1.00 89.31 112 VAL A O 1
ATOM 840 N N . VAL A 1 113 ? -8.128 -1.276 -5.816 1.00 89.12 113 VAL A N 1
ATOM 841 C CA . VAL A 1 113 ? -6.808 -0.617 -5.865 1.00 89.12 113 VAL A CA 1
ATOM 842 C C . VAL A 1 113 ? -6.929 0.822 -6.380 1.00 89.12 113 VAL A C 1
ATOM 844 O O . VAL A 1 113 ? -6.378 1.755 -5.788 1.00 89.12 113 VAL A O 1
ATOM 847 N N . GLN A 1 114 ? -7.715 1.047 -7.436 1.00 87.19 114 GLN A N 1
ATOM 848 C CA . GLN A 1 114 ? -7.965 2.394 -7.948 1.00 87.19 114 GLN A CA 1
ATOM 849 C C . GLN A 1 114 ? -8.701 3.275 -6.924 1.00 87.19 114 GLN A C 1
ATOM 851 O O . GLN A 1 114 ? -8.373 4.457 -6.765 1.00 87.19 114 GLN A O 1
ATOM 856 N N . ALA A 1 115 ? -9.680 2.727 -6.200 1.00 87.31 115 ALA A N 1
ATOM 857 C CA . ALA A 1 115 ? -10.388 3.457 -5.151 1.00 87.31 115 ALA A CA 1
ATOM 858 C C . ALA A 1 115 ? -9.480 3.801 -3.962 1.00 87.31 115 ALA A C 1
ATOM 860 O O . ALA A 1 115 ? -9.599 4.894 -3.405 1.00 87.31 115 ALA A O 1
ATOM 861 N N . CYS A 1 116 ? -8.533 2.929 -3.615 1.00 89.62 116 CYS A N 1
ATOM 862 C CA . CYS A 1 116 ? -7.510 3.212 -2.616 1.00 89.62 116 CYS A CA 1
ATOM 863 C C . CYS A 1 116 ? -6.685 4.449 -2.994 1.00 89.62 116 CYS A C 1
ATOM 865 O O . CYS A 1 116 ? -6.616 5.396 -2.211 1.00 89.62 116 CYS A O 1
ATOM 867 N N . HIS A 1 117 ? -6.171 4.511 -4.225 1.00 82.94 117 HIS A N 1
ATOM 868 C CA . HIS A 1 117 ? -5.402 5.665 -4.706 1.00 82.94 117 HIS A CA 1
ATOM 869 C C . HIS A 1 117 ? -6.198 6.976 -4.768 1.00 82.94 117 HIS A C 1
ATOM 871 O O . HIS A 1 117 ? -5.635 8.047 -4.546 1.00 82.94 117 HIS A O 1
ATOM 877 N N . THR A 1 118 ? -7.489 6.911 -5.100 1.00 83.12 118 THR A N 1
ATOM 878 C CA . THR A 1 118 ? -8.270 8.107 -5.464 1.00 83.12 118 THR A CA 1
ATOM 879 C C . THR A 1 118 ? -9.208 8.608 -4.371 1.00 83.12 118 THR A C 1
ATOM 881 O O . THR A 1 118 ? -9.497 9.802 -4.327 1.00 83.12 118 THR A O 1
ATOM 884 N N . ARG A 1 119 ? -9.713 7.724 -3.502 1.00 83.50 119 ARG A N 1
ATOM 885 C CA . ARG A 1 119 ? -10.799 8.040 -2.556 1.00 83.50 119 ARG A CA 1
ATOM 886 C C . ARG A 1 119 ? -10.421 7.838 -1.099 1.00 83.50 119 ARG A C 1
ATOM 888 O O . ARG A 1 119 ? -10.912 8.581 -0.255 1.00 83.50 119 ARG A O 1
ATOM 895 N N . TYR A 1 120 ? -9.601 6.835 -0.793 1.00 83.94 120 TYR A N 1
ATOM 896 C CA . TYR A 1 120 ? -9.383 6.409 0.597 1.00 83.94 120 TYR A CA 1
ATOM 897 C C . TYR A 1 120 ? -8.025 6.803 1.174 1.00 83.94 120 TYR A C 1
ATOM 899 O O . TYR A 1 120 ? -7.794 6.585 2.366 1.00 83.94 120 TYR A O 1
ATOM 907 N N . ARG A 1 121 ? -7.160 7.423 0.364 1.00 83.69 121 ARG A N 1
ATOM 908 C CA . ARG A 1 121 ? -5.828 7.869 0.772 1.00 83.69 121 ARG A CA 1
ATOM 909 C C . ARG A 1 121 ? -5.889 8.801 1.994 1.00 83.69 121 ARG A C 1
ATOM 911 O O . ARG A 1 121 ? -6.539 9.849 1.919 1.00 83.69 121 ARG A O 1
ATOM 918 N N . PRO A 1 122 ? -5.221 8.453 3.109 1.00 84.81 122 PRO A N 1
ATOM 919 C CA . PRO A 1 122 ? -5.092 9.338 4.257 1.00 84.81 122 PRO A CA 1
ATOM 920 C C . PRO A 1 122 ? -4.427 10.659 3.863 1.00 84.81 122 PRO A C 1
ATOM 922 O O . PRO A 1 122 ? -3.519 10.694 3.032 1.00 84.81 122 PRO A O 1
ATOM 925 N N . ARG A 1 123 ? -4.857 11.763 4.481 1.00 86.00 123 ARG A N 1
ATOM 926 C CA . ARG A 1 123 ? -4.153 13.043 4.342 1.00 86.00 123 ARG A CA 1
ATOM 927 C C . ARG A 1 123 ? -2.907 13.010 5.221 1.00 86.00 123 ARG A C 1
ATOM 929 O O . ARG A 1 123 ? -3.025 12.764 6.417 1.00 86.00 123 ARG A O 1
ATOM 936 N N . LYS A 1 124 ? -1.748 13.284 4.629 1.00 85.94 124 LYS A N 1
ATOM 937 C CA . LYS A 1 124 ? -0.455 13.394 5.310 1.00 85.94 124 LYS A CA 1
ATOM 938 C C . LYS A 1 124 ? 0.256 14.661 4.854 1.00 85.94 124 LYS A C 1
ATOM 940 O O . LYS A 1 124 ? 0.141 15.058 3.694 1.00 85.94 124 LYS A O 1
ATOM 945 N N . THR A 1 125 ? 0.956 15.309 5.773 1.00 91.38 125 THR A N 1
ATOM 946 C CA . THR A 1 125 ? 1.850 16.430 5.475 1.00 91.38 125 THR A CA 1
ATOM 947 C C . THR A 1 125 ? 3.086 15.945 4.720 1.00 91.38 125 THR A C 1
ATOM 949 O O . THR A 1 125 ? 3.433 14.765 4.756 1.00 91.38 125 THR A O 1
ATOM 952 N N . GLU A 1 126 ? 3.792 16.858 4.053 1.00 90.00 126 GLU A N 1
ATOM 953 C CA . GLU A 1 126 ? 5.044 16.518 3.366 1.00 90.00 126 GLU A CA 1
ATOM 954 C C . GLU A 1 126 ? 6.085 15.914 4.327 1.00 90.00 126 GLU A C 1
ATOM 956 O O . GLU A 1 126 ? 6.779 14.961 3.974 1.00 90.00 126 GLU A O 1
ATOM 961 N N . ALA A 1 127 ? 6.163 16.439 5.555 1.00 91.44 127 ALA A N 1
ATOM 962 C CA . ALA A 1 127 ? 7.079 15.948 6.580 1.00 91.44 127 ALA A CA 1
ATOM 963 C C . ALA A 1 127 ? 6.775 14.493 6.965 1.00 91.44 127 ALA A C 1
ATOM 965 O O . ALA A 1 127 ? 7.687 13.673 7.008 1.00 91.44 127 ALA A O 1
ATOM 966 N N . GLU A 1 128 ? 5.502 14.155 7.178 1.00 90.12 128 GLU A N 1
ATOM 967 C CA . GLU A 1 128 ? 5.085 12.781 7.477 1.00 90.12 128 GLU A CA 1
ATOM 968 C C . GLU A 1 128 ? 5.346 11.844 6.294 1.00 90.12 128 GLU A C 1
ATOM 970 O O . GLU A 1 128 ? 5.894 10.761 6.477 1.00 90.12 128 GLU A O 1
ATOM 975 N N . ILE A 1 129 ? 5.024 12.269 5.066 1.00 90.31 129 ILE A N 1
ATOM 976 C CA . ILE A 1 129 ? 5.296 11.473 3.858 1.00 90.31 129 ILE A CA 1
ATOM 977 C C . ILE A 1 129 ? 6.792 11.167 3.746 1.00 90.31 129 ILE A C 1
ATOM 979 O O . ILE A 1 129 ? 7.158 10.051 3.390 1.00 90.31 129 ILE A O 1
ATOM 983 N N . ARG A 1 130 ? 7.665 12.124 4.084 1.00 93.69 130 ARG A N 1
ATOM 984 C CA . ARG A 1 130 ? 9.117 11.922 4.057 1.00 93.69 130 ARG A CA 1
ATOM 985 C C . ARG A 1 130 ? 9.565 10.805 5.000 1.00 93.69 130 ARG A C 1
ATOM 987 O O . ARG A 1 130 ? 10.409 10.014 4.597 1.00 93.69 130 ARG A O 1
ATOM 994 N N . VAL A 1 131 ? 8.981 10.710 6.195 1.00 94.88 131 VAL A N 1
ATOM 995 C CA . VAL A 1 131 ? 9.252 9.607 7.135 1.00 94.88 131 VAL A CA 1
ATOM 996 C C . VAL A 1 131 ? 8.887 8.266 6.496 1.00 94.88 131 VAL A C 1
ATOM 998 O O . VAL A 1 131 ? 9.740 7.392 6.393 1.00 94.88 131 VAL A O 1
ATOM 1001 N N . PHE A 1 132 ? 7.680 8.140 5.934 1.00 93.44 132 PHE A N 1
ATOM 1002 C CA . PHE A 1 132 ? 7.260 6.903 5.260 1.00 93.44 132 PHE A CA 1
ATOM 1003 C C . PHE A 1 132 ? 8.092 6.562 4.022 1.00 93.44 132 PHE A C 1
ATOM 1005 O O . PHE A 1 132 ? 8.230 5.392 3.675 1.00 93.44 132 PHE A O 1
ATOM 1012 N N . VAL A 1 133 ? 8.629 7.561 3.320 1.00 94.06 133 VAL A N 1
ATOM 1013 C CA . VAL A 1 133 ? 9.549 7.340 2.197 1.00 94.06 133 VAL A CA 1
ATOM 1014 C C . VAL A 1 133 ? 10.872 6.759 2.687 1.00 94.06 133 VAL A C 1
ATOM 1016 O O . VAL A 1 133 ? 11.383 5.835 2.058 1.00 94.06 133 VAL A O 1
ATOM 1019 N N . GLU A 1 134 ? 11.429 7.264 3.788 1.00 96.25 134 GLU A N 1
ATOM 1020 C CA . GLU A 1 134 ? 12.658 6.703 4.358 1.00 96.25 134 GLU A CA 1
ATOM 1021 C C . GLU A 1 134 ? 12.438 5.293 4.916 1.00 96.25 134 GLU A C 1
ATOM 1023 O O . GLU A 1 134 ? 13.232 4.400 4.618 1.00 96.25 134 GLU A O 1
ATOM 1028 N N . ASP A 1 135 ? 11.322 5.052 5.606 1.00 93.88 135 ASP A N 1
ATOM 1029 C CA . ASP A 1 135 ? 10.954 3.717 6.088 1.00 93.88 135 ASP A CA 1
ATOM 1030 C C . ASP A 1 135 ? 10.761 2.739 4.921 1.00 93.88 135 ASP A C 1
ATOM 1032 O O . ASP A 1 135 ? 11.304 1.634 4.919 1.00 93.88 135 ASP A O 1
ATOM 1036 N N . ALA A 1 136 ? 10.056 3.160 3.867 1.00 92.38 136 ALA A N 1
ATOM 1037 C CA . ALA A 1 136 ? 9.874 2.358 2.663 1.00 92.38 136 ALA A CA 1
ATOM 1038 C C . ALA A 1 136 ? 11.209 2.050 1.969 1.00 92.38 136 ALA A C 1
ATOM 1040 O O . ALA A 1 136 ? 11.428 0.921 1.533 1.00 92.38 136 ALA A O 1
ATOM 1041 N N . ARG A 1 137 ? 12.133 3.019 1.888 1.00 93.31 137 ARG A N 1
ATOM 1042 C CA . ARG A 1 137 ? 13.491 2.780 1.372 1.00 93.31 137 ARG A CA 1
ATOM 1043 C C . ARG A 1 137 ? 14.224 1.748 2.210 1.00 93.31 137 ARG A C 1
ATOM 1045 O O . ARG A 1 137 ? 14.875 0.882 1.633 1.00 93.31 137 ARG A O 1
ATOM 1052 N N . GLN A 1 138 ? 14.129 1.841 3.532 1.00 93.75 138 GLN A N 1
ATOM 1053 C CA . GLN A 1 138 ? 14.790 0.908 4.433 1.00 93.75 138 GLN A CA 1
ATOM 1054 C C . GLN A 1 138 ? 14.260 -0.518 4.241 1.00 93.75 138 GLN A C 1
ATOM 1056 O O . GLN A 1 138 ? 15.052 -1.424 3.986 1.00 93.75 138 GLN A O 1
ATOM 1061 N N . VAL A 1 139 ? 12.935 -0.697 4.229 1.00 88.50 139 VAL A N 1
ATOM 1062 C CA . VAL A 1 139 ? 12.295 -1.994 3.946 1.00 88.50 139 VAL A CA 1
ATOM 1063 C C . VAL A 1 139 ? 12.736 -2.539 2.587 1.00 88.50 139 VAL A C 1
ATOM 1065 O O . VAL A 1 139 ? 13.059 -3.719 2.465 1.00 88.50 139 VAL A O 1
ATOM 1068 N N . LEU A 1 140 ? 12.789 -1.695 1.553 1.00 89.12 140 LEU A N 1
ATOM 1069 C CA . LEU A 1 140 ? 13.216 -2.122 0.221 1.00 89.12 140 LEU A CA 1
ATOM 1070 C C . LEU A 1 140 ? 14.694 -2.525 0.169 1.00 89.12 140 LEU A C 1
ATOM 1072 O O . LEU A 1 140 ? 15.001 -3.511 -0.496 1.00 89.12 140 LEU A O 1
ATOM 1076 N N . ARG A 1 141 ? 15.600 -1.827 0.867 1.00 90.19 141 ARG A N 1
ATOM 1077 C CA . ARG A 1 141 ? 17.021 -2.222 0.951 1.00 90.19 141 ARG A CA 1
ATOM 1078 C C . ARG A 1 141 ? 17.179 -3.578 1.624 1.00 90.19 141 ARG A C 1
ATOM 1080 O O . ARG A 1 141 ? 17.797 -4.473 1.052 1.00 90.19 141 ARG A O 1
ATOM 1087 N N . GLU A 1 142 ? 16.528 -3.772 2.770 1.00 90.31 142 GLU A N 1
ATOM 1088 C CA . GLU A 1 142 ? 16.511 -5.055 3.487 1.00 90.31 142 GLU A CA 1
ATOM 1089 C C . GLU A 1 142 ? 15.966 -6.180 2.599 1.00 90.31 142 GLU A C 1
ATOM 1091 O O . GLU A 1 142 ? 16.521 -7.279 2.524 1.00 90.31 142 GLU A O 1
ATOM 1096 N N . GLN A 1 143 ? 14.903 -5.885 1.853 1.00 87.00 143 GLN A N 1
ATOM 1097 C CA . GLN A 1 143 ? 14.321 -6.812 0.900 1.00 87.00 143 GLN A CA 1
ATOM 1098 C C . GLN A 1 143 ? 15.093 -6.936 -0.417 1.00 87.00 143 GLN A C 1
ATOM 1100 O O . GLN A 1 143 ? 14.767 -7.822 -1.196 1.00 87.00 143 GLN A O 1
ATOM 1105 N N . LEU A 1 144 ? 16.124 -6.157 -0.715 1.00 85.12 144 LEU A N 1
ATOM 1106 C CA . LEU A 1 144 ? 16.944 -6.342 -1.922 1.00 85.12 144 LEU A CA 1
ATOM 1107 C C . LEU A 1 144 ? 18.374 -6.795 -1.607 1.00 85.12 144 LEU A C 1
ATOM 1109 O O . LEU A 1 144 ? 19.048 -7.285 -2.510 1.00 85.12 144 LEU A O 1
ATOM 1113 N N . GLY A 1 145 ? 18.792 -6.740 -0.339 1.00 81.12 145 GLY A N 1
ATOM 1114 C CA . GLY A 1 145 ? 20.163 -7.037 0.079 1.00 81.12 145 GLY A CA 1
ATOM 1115 C C . GLY A 1 145 ? 21.153 -5.933 -0.303 1.00 81.12 145 GLY A C 1
ATOM 1116 O O . GLY A 1 145 ? 22.312 -6.246 -0.568 1.00 81.12 145 GLY A O 1
ATOM 1117 N N . GLU A 1 146 ? 20.676 -4.683 -0.385 1.00 75.12 146 GLU A N 1
ATOM 1118 C CA . GLU A 1 146 ? 21.475 -3.468 -0.638 1.00 75.12 146 GLU A CA 1
ATOM 1119 C C . GLU A 1 146 ? 21.962 -2.813 0.664 1.00 75.12 146 GLU A C 1
ATOM 1121 O O . GLU A 1 146 ? 21.217 -2.855 1.672 1.00 75.12 146 GLU A O 1
#

Secondary structure (DSSP, 8-state):
--STTSSTTSSSGGGTS-TTSPPPHHHHTS-HHHHHHHHHHHHHHHHHHHHHHHHH-GGG--HHHHHHHHHHHHHHHHHHHTTTTS-HHHHHHHHHHHHHHHHTTSHHHHHHHHHIIIIIPPP--HHHHHHHHHHHHHHHHHHHT-

pLDDT: mean 81.31, std 15.81, range [38.72, 96.25]

Foldseek 3Di:
DPPVPPLVCLPVVLVPPPPPPAQPVVLVPDDLLLLLLLLLLLLVVNLVVLLVVCLVCVVPCDPVSVVSSLVSQLQSVQSNVSNPVPDPVSSVVSNVVSVVLVVVPDPNVSNSNSCSVPPNRDDDDPVRSVVSSVVSVVVSCVSNVD

Sequence (146 aa):
MPLCLRVLLVTGLLAALPARAGVPSAFAAQPLPFKQRVCGMLFADISAQQVRLARQNPAQMSGDMRKAMLMSATEALIFLEATGYLEEHSKAQAEAYAHALEEGASDEYMAVVQACHTRYRPRKTEAEIRVFVEDARQVLREQLGE

Radius of gyration: 15.36 Å; chains: 1; bounding box: 42×35×38 Å

Organism: NCBI:txid2563443